Protein AF-A0A3E4Z765-F1 (afdb_monomer_lite)

Foldseek 3Di:
DDDPDDPVVQCPPPVSVVVVVVQQDDQDCVDQHVHGVPNPFDAAEEDDFQAEPPPDDAHKYFYALRYPPDPPSFTFIWGWDADPVQQKIKIWTQGPVGDIWIWMDRNPDIDDTD

pLDDT: mean 81.23, std 12.17, range [44.34, 96.38]

Organism: NCBI:txid310297

Radius of gyration: 22.15 Å; chains: 1; bounding box: 45×31×68 Å

Structure (mmCIF, N/CA/C/O backbone):
data_AF-A0A3E4Z765-F1
#
_entry.id   AF-A0A3E4Z765-F1
#
loop_
_atom_site.group_PDB
_atom_site.id
_atom_site.type_symbol
_atom_site.label_atom_id
_atom_site.label_alt_id
_atom_site.label_comp_id
_atom_site.label_asym_id
_atom_site.label_entity_id
_atom_site.label_seq_id
_atom_site.pdbx_PDB_ins_code
_atom_site.Cartn_x
_atom_site.Cartn_y
_atom_site.Cartn_z
_atom_site.occupancy
_atom_site.B_iso_or_equiv
_atom_site.auth_seq_id
_atom_site.auth_comp_id
_atom_site.auth_asym_id
_atom_site.auth_atom_id
_atom_site.pdbx_PDB_model_num
ATOM 1 N N . MET A 1 1 ? -18.850 20.534 51.566 1.00 44.34 1 MET A N 1
ATOM 2 C CA . MET A 1 1 ? -18.427 19.163 51.927 1.00 44.34 1 MET A CA 1
ATOM 3 C C . MET A 1 1 ? -18.594 18.290 50.689 1.00 44.34 1 MET A C 1
ATOM 5 O O . MET A 1 1 ? -19.724 18.056 50.288 1.00 44.34 1 MET A O 1
ATOM 9 N N . ILE A 1 2 ? -17.505 17.913 50.012 1.00 61.91 2 ILE A N 1
ATOM 10 C CA . ILE A 1 2 ? -17.570 17.021 48.843 1.00 61.91 2 ILE A CA 1
ATOM 11 C C . ILE A 1 2 ? -17.653 15.587 49.363 1.00 61.91 2 ILE A C 1
ATOM 13 O O . ILE A 1 2 ? -16.743 15.111 50.040 1.00 61.91 2 ILE A O 1
ATOM 17 N N . GLN A 1 3 ? -18.772 14.917 49.098 1.00 60.06 3 GLN A N 1
ATOM 18 C CA . GLN A 1 3 ? -18.910 13.495 49.386 1.00 60.06 3 GLN A CA 1
ATOM 19 C C . GLN A 1 3 ? -18.022 12.722 48.406 1.00 60.06 3 GLN A C 1
ATOM 21 O O . GLN A 1 3 ? -18.272 12.724 47.201 1.00 60.06 3 GLN A O 1
ATOM 26 N N . LYS A 1 4 ? -16.974 12.063 48.913 1.00 64.50 4 LYS A N 1
ATOM 27 C CA . LYS A 1 4 ? -16.186 11.101 48.133 1.00 64.50 4 LYS A CA 1
ATOM 28 C C . LYS A 1 4 ? -17.033 9.848 47.906 1.00 64.50 4 LYS A C 1
ATOM 30 O O . LYS A 1 4 ? -16.953 8.903 48.683 1.00 64.50 4 LYS A O 1
ATOM 35 N N . LYS A 1 5 ? -17.858 9.847 46.859 1.00 68.94 5 LYS A N 1
ATOM 36 C CA . LYS A 1 5 ? -18.389 8.595 46.303 1.00 68.94 5 LYS A CA 1
ATOM 37 C C . LYS A 1 5 ? -17.226 7.786 45.736 1.00 68.94 5 LYS A C 1
ATOM 39 O O . LYS A 1 5 ? -16.260 8.362 45.228 1.00 68.94 5 LYS A O 1
ATOM 44 N N . SER A 1 6 ? -17.294 6.464 45.843 1.00 76.12 6 SER A N 1
ATOM 45 C CA . SER A 1 6 ? -16.270 5.609 45.246 1.00 76.12 6 SER A CA 1
ATOM 46 C C . SER A 1 6 ? -16.321 5.709 43.717 1.00 76.12 6 SER A C 1
ATOM 48 O O . SER A 1 6 ? -17.377 5.965 43.134 1.00 76.12 6 SER A O 1
ATOM 50 N N . LEU A 1 7 ? -15.188 5.478 43.042 1.00 71.88 7 LEU A N 1
ATOM 51 C CA . LEU A 1 7 ? -15.124 5.503 41.574 1.00 71.88 7 LEU A CA 1
ATOM 52 C C . LEU A 1 7 ? -16.148 4.540 40.950 1.00 71.88 7 LEU A C 1
ATOM 54 O O . LEU A 1 7 ? -16.773 4.871 39.949 1.00 71.88 7 LEU A O 1
ATOM 58 N N . LYS A 1 8 ? -16.369 3.386 41.592 1.00 76.69 8 LYS A N 1
ATOM 59 C CA . LYS A 1 8 ? -17.338 2.363 41.182 1.00 76.69 8 LYS A CA 1
ATOM 60 C C . LYS A 1 8 ? -18.781 2.875 41.192 1.00 76.69 8 LYS A C 1
ATOM 62 O O . LYS A 1 8 ? -19.530 2.580 40.271 1.00 76.69 8 LYS A O 1
ATOM 67 N N . GLU A 1 9 ? -19.166 3.643 42.205 1.00 79.44 9 GLU A N 1
ATOM 68 C CA . GLU A 1 9 ? -20.511 4.228 42.296 1.00 79.44 9 GLU A CA 1
ATOM 69 C C . GLU A 1 9 ? -20.673 5.412 41.338 1.00 79.44 9 GLU A C 1
ATOM 71 O O . GLU A 1 9 ? -21.749 5.629 40.786 1.00 79.44 9 GLU A O 1
ATOM 76 N N . ALA A 1 10 ? -19.598 6.172 41.110 1.00 74.81 10 ALA A N 1
ATOM 77 C CA . ALA A 1 10 ? -19.609 7.303 40.191 1.00 74.81 10 ALA A CA 1
ATOM 78 C C . ALA A 1 10 ? -19.819 6.858 38.732 1.00 74.81 10 ALA A C 1
ATOM 80 O O . ALA A 1 10 ? -20.646 7.437 38.035 1.00 74.81 10 ALA A O 1
ATOM 81 N N . ILE A 1 11 ? -19.144 5.797 38.275 1.00 73.75 11 ILE A N 1
ATOM 82 C CA . ILE A 1 11 ? -19.276 5.302 36.889 1.00 73.75 11 ILE A CA 1
ATOM 83 C C . ILE A 1 11 ? -20.596 4.572 36.608 1.00 73.75 11 ILE A C 1
ATOM 85 O O . ILE A 1 11 ? -20.868 4.253 35.458 1.00 73.75 11 ILE A O 1
ATOM 89 N N . GLN A 1 12 ? -21.405 4.289 37.632 1.00 78.00 12 GLN A N 1
ATOM 90 C CA . GLN A 1 12 ? -22.739 3.699 37.478 1.00 78.00 12 GLN A CA 1
ATOM 91 C C . GLN A 1 12 ? -23.842 4.755 37.330 1.00 78.00 12 GLN A C 1
ATOM 93 O O . GLN A 1 12 ? -24.972 4.409 36.993 1.00 78.00 12 GLN A O 1
ATOM 98 N N . ASN A 1 13 ? -23.538 6.036 37.563 1.00 79.88 13 ASN A N 1
ATOM 99 C CA . ASN A 1 13 ? -24.498 7.113 37.357 1.00 79.88 13 ASN A CA 1
ATOM 100 C C . ASN A 1 13 ? -24.703 7.342 35.841 1.00 79.88 13 ASN A C 1
ATOM 102 O O . ASN A 1 13 ? -23.729 7.688 35.164 1.00 79.88 13 ASN A O 1
ATOM 106 N N . PRO A 1 14 ? -25.934 7.214 35.303 1.00 75.81 14 PRO A N 1
ATOM 107 C CA . PRO A 1 14 ? -26.228 7.434 33.884 1.00 75.81 14 PRO A CA 1
ATOM 108 C C . PRO A 1 14 ? -25.769 8.801 33.365 1.00 75.81 14 PRO A C 1
ATOM 110 O O . PRO A 1 14 ? -25.306 8.909 32.232 1.00 75.81 14 PRO A O 1
ATOM 113 N N . GLU A 1 15 ? -25.830 9.836 34.204 1.00 76.62 15 GLU A N 1
ATOM 114 C CA . GLU A 1 15 ? -25.364 11.180 33.853 1.00 76.62 15 GLU A CA 1
ATOM 115 C C . GLU A 1 15 ? -23.839 11.217 33.688 1.00 76.62 15 GLU A C 1
ATOM 117 O O . GLU A 1 15 ? -23.323 11.828 32.754 1.00 76.62 15 GLU A O 1
ATOM 122 N N . ILE A 1 16 ? -23.105 10.498 34.543 1.00 73.81 16 ILE A N 1
ATOM 123 C CA . ILE A 1 16 ? -21.643 10.389 34.453 1.00 73.81 16 ILE A CA 1
ATOM 124 C C . ILE A 1 16 ? -21.248 9.525 33.253 1.00 73.81 16 ILE A C 1
ATOM 126 O O . ILE A 1 16 ? -20.332 9.899 32.527 1.00 73.81 16 ILE A O 1
ATOM 130 N N . ILE A 1 17 ? -21.955 8.423 32.985 1.00 70.12 17 ILE A N 1
ATOM 131 C CA . ILE A 1 17 ? -21.739 7.588 31.791 1.00 70.12 17 ILE A CA 1
ATOM 132 C C . ILE A 1 17 ? -21.951 8.406 30.516 1.00 70.12 17 ILE A C 1
ATOM 134 O O . ILE A 1 17 ? -21.140 8.320 29.598 1.00 70.12 17 ILE A O 1
ATOM 138 N N . SER A 1 18 ? -22.999 9.230 30.464 1.00 67.19 18 SER A N 1
ATOM 139 C CA . SER A 1 18 ? -23.276 10.104 29.321 1.00 67.19 18 SER A CA 1
ATOM 140 C C . SER A 1 18 ? -22.145 11.112 29.086 1.00 67.19 18 SER A C 1
ATOM 142 O O . SER A 1 18 ? -21.718 11.318 27.950 1.00 67.19 18 SER A O 1
ATOM 144 N N . VAL A 1 19 ? -21.613 11.713 30.155 1.00 68.88 19 VAL A N 1
ATOM 145 C CA . VAL A 1 19 ? -20.477 12.647 30.074 1.00 68.88 19 VAL A CA 1
ATOM 146 C C . VAL A 1 19 ? -19.192 11.922 29.664 1.00 68.88 19 VAL A C 1
ATOM 148 O O . VAL A 1 19 ? -18.483 12.388 28.775 1.00 68.88 19 VAL A O 1
ATOM 151 N N . VAL A 1 20 ? -18.904 10.756 30.248 1.00 67.62 20 VAL A N 1
ATOM 152 C CA . VAL A 1 20 ? -17.723 9.943 29.914 1.00 67.62 20 VAL A CA 1
ATOM 153 C C . VAL A 1 20 ? -17.798 9.416 28.479 1.00 67.62 20 VAL A C 1
ATOM 155 O O . VAL A 1 20 ? -16.801 9.467 27.767 1.00 67.62 20 VAL A O 1
ATOM 158 N N . GLY A 1 21 ? -18.971 8.997 28.003 1.00 64.25 21 GLY A N 1
ATOM 159 C CA . GLY A 1 21 ? -19.196 8.604 26.610 1.00 64.25 21 GLY A CA 1
ATOM 160 C C . GLY A 1 21 ? -18.922 9.745 25.625 1.00 64.25 21 GLY A C 1
ATOM 161 O O . GLY A 1 21 ? -18.312 9.520 24.581 1.00 64.25 21 GLY A O 1
ATOM 162 N N . GLY A 1 22 ? -19.273 10.985 25.989 1.00 64.31 22 GLY A N 1
ATOM 163 C CA . GLY A 1 22 ? -18.888 12.184 25.235 1.00 64.31 22 GLY A CA 1
ATOM 164 C C . GLY A 1 22 ? -17.385 12.502 25.295 1.00 64.31 22 GLY A C 1
ATOM 165 O O . GLY A 1 22 ? -16.824 13.014 24.324 1.00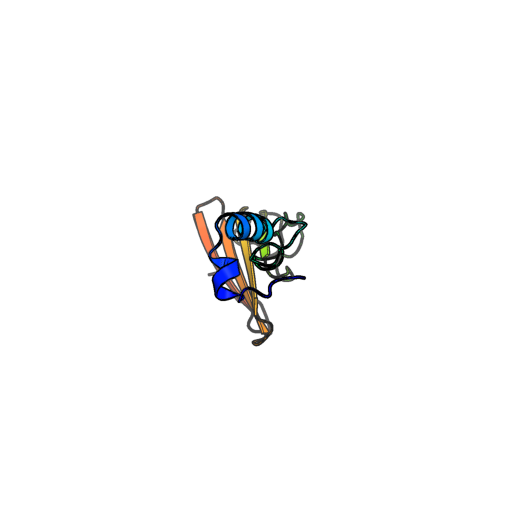 64.31 22 GLY A O 1
ATOM 166 N N . LEU A 1 23 ? -16.714 12.165 26.403 1.00 65.19 23 LEU A N 1
ATOM 167 C CA . LEU A 1 23 ? -15.271 12.357 26.605 1.00 65.19 23 LEU A CA 1
ATOM 168 C C . LEU A 1 23 ? -14.405 11.305 25.897 1.00 65.19 23 LEU A C 1
ATOM 170 O O . LEU A 1 23 ? -13.271 11.621 25.541 1.00 65.19 23 LEU A O 1
ATOM 174 N N . ILE A 1 24 ? -14.924 10.093 25.657 1.00 71.81 24 ILE A N 1
ATOM 175 C CA . ILE A 1 24 ? -14.203 9.016 24.951 1.00 71.81 24 ILE A CA 1
ATOM 176 C C . ILE A 1 24 ? -13.822 9.431 23.519 1.00 71.81 24 ILE A C 1
ATOM 178 O O . ILE A 1 24 ? -12.806 8.967 23.011 1.00 71.81 24 ILE A O 1
ATOM 182 N N . GLY A 1 25 ? -14.552 10.378 22.920 1.00 70.19 25 GLY A N 1
ATOM 183 C CA . GLY A 1 25 ? -14.146 11.099 21.715 1.00 70.19 25 GLY A CA 1
ATOM 184 C C . GLY A 1 25 ? -14.079 10.245 20.442 1.00 70.19 25 GLY A C 1
ATOM 185 O O . GLY A 1 25 ? -13.526 9.149 20.397 1.00 70.19 25 GLY A O 1
ATOM 186 N N . VAL A 1 26 ? -14.599 10.784 19.342 1.00 70.81 26 VAL A N 1
ATOM 187 C CA . VAL A 1 26 ? -14.354 10.216 18.011 1.00 70.81 26 VAL A CA 1
ATOM 188 C C . VAL A 1 26 ? -12.971 10.668 17.550 1.00 70.81 26 VAL A C 1
ATOM 190 O O . VAL A 1 26 ? -12.678 11.867 17.560 1.00 70.81 26 VAL A O 1
ATOM 193 N N . ALA A 1 27 ? -12.119 9.718 17.160 1.00 71.31 27 ALA A N 1
ATOM 194 C CA . ALA A 1 27 ? -10.837 10.048 16.552 1.00 71.31 27 ALA A CA 1
ATOM 195 C C . ALA A 1 27 ? -11.084 10.716 15.191 1.00 71.31 27 ALA A C 1
ATOM 197 O O . ALA A 1 27 ? -11.869 10.233 14.377 1.00 71.31 27 ALA A O 1
ATOM 198 N N . THR A 1 28 ? -10.418 11.838 14.949 1.00 69.31 28 THR A N 1
ATOM 199 C CA . THR A 1 28 ? -10.450 12.563 13.671 1.00 69.31 28 THR A CA 1
ATOM 200 C C . THR A 1 28 ? -9.021 12.757 13.182 1.00 69.31 28 THR A C 1
ATOM 202 O O . THR A 1 28 ? -8.070 12.510 13.922 1.00 69.31 28 THR A O 1
ATOM 205 N N . SER A 1 29 ? -8.836 13.278 11.968 1.00 66.06 29 SER A N 1
ATOM 206 C CA . SER A 1 29 ? -7.494 13.587 11.455 1.00 66.06 29 SER A CA 1
ATOM 207 C C . SER A 1 29 ? -6.721 14.613 12.296 1.00 66.06 29 SER A C 1
ATOM 209 O O . SER A 1 29 ? -5.513 14.737 12.131 1.00 66.06 29 SER A O 1
ATOM 211 N N . THR A 1 30 ? -7.388 15.362 13.180 1.00 72.19 30 THR A N 1
ATOM 212 C CA . THR A 1 30 ? -6.771 16.416 14.004 1.00 72.19 30 THR A CA 1
ATOM 213 C C . THR A 1 30 ? -6.891 16.174 15.510 1.00 72.19 30 THR A C 1
ATOM 215 O O . THR A 1 30 ? -6.340 16.948 16.289 1.00 72.19 30 THR A O 1
ATOM 218 N N . LYS A 1 31 ? -7.575 15.110 15.950 1.00 72.94 31 LYS A N 1
ATOM 219 C CA . LYS A 1 31 ? -7.854 14.855 17.371 1.00 72.94 31 LYS A CA 1
ATOM 220 C C . LYS A 1 31 ? -7.855 13.359 17.686 1.00 72.94 31 LYS A C 1
ATOM 222 O O . LYS A 1 31 ? -8.514 12.584 16.997 1.00 72.94 31 LYS A O 1
ATOM 227 N N . ASN A 1 32 ? -7.188 12.985 18.775 1.00 72.31 32 ASN A N 1
ATOM 228 C CA . ASN A 1 32 ? -7.243 11.633 19.336 1.00 72.31 32 ASN A CA 1
ATOM 229 C C . ASN A 1 32 ? -8.636 11.331 19.914 1.00 72.31 32 ASN A C 1
ATOM 231 O O . ASN A 1 32 ? -9.246 12.193 20.551 1.00 72.31 32 ASN A O 1
ATOM 235 N N . GLY A 1 33 ? -9.117 10.107 19.705 1.00 75.94 33 GLY A N 1
ATOM 236 C CA . GLY A 1 33 ? -10.305 9.564 20.369 1.00 75.94 33 GLY A CA 1
ATOM 237 C C . GLY A 1 33 ? -9.912 8.415 21.293 1.00 75.94 33 GLY A C 1
ATOM 238 O O . GLY A 1 33 ? -8.824 8.429 21.868 1.00 75.94 33 GLY A O 1
ATOM 239 N N . LEU A 1 34 ? -10.751 7.380 21.366 1.00 76.88 34 LEU A N 1
ATOM 240 C CA . LEU A 1 34 ? -10.407 6.127 22.055 1.00 76.88 34 LEU A CA 1
ATOM 241 C C . LEU A 1 34 ? -9.118 5.486 21.508 1.00 76.88 34 LEU A C 1
ATOM 243 O O . LEU A 1 34 ? -8.351 4.885 22.254 1.00 76.88 34 LEU A O 1
ATOM 247 N N . ALA A 1 35 ? -8.880 5.642 20.206 1.00 71.31 35 ALA A N 1
ATOM 248 C CA . ALA A 1 35 ? -7.612 5.344 19.558 1.00 71.31 35 ALA A CA 1
ATOM 249 C C . ALA A 1 35 ? -6.886 6.651 19.199 1.00 71.31 35 ALA A C 1
ATOM 251 O O . ALA A 1 35 ? -7.517 7.685 18.942 1.00 71.31 35 ALA A O 1
ATOM 252 N N . SER A 1 36 ? -5.551 6.601 19.157 1.00 70.12 36 SER A N 1
ATOM 253 C CA . SER A 1 36 ? -4.747 7.714 18.637 1.00 70.12 36 SER A CA 1
ATOM 254 C C . SER A 1 36 ? -5.177 8.044 17.205 1.00 70.12 36 SER A C 1
ATOM 256 O O . SER A 1 36 ? -5.476 7.140 16.424 1.00 70.12 36 SER A O 1
ATOM 258 N N . LYS A 1 37 ? -5.152 9.326 16.825 1.00 64.81 37 LYS A N 1
ATOM 259 C CA . LYS A 1 37 ? -5.326 9.740 15.420 1.00 64.81 37 LYS A CA 1
ATOM 260 C C . LYS A 1 37 ? -4.279 9.097 14.495 1.00 64.81 37 LYS A C 1
ATOM 262 O O . LYS A 1 37 ? -4.492 9.012 13.293 1.00 64.81 37 LYS A O 1
ATOM 267 N N . ASP A 1 38 ? -3.179 8.629 15.084 1.00 67.06 38 ASP A N 1
ATOM 268 C CA . ASP A 1 38 ? -2.058 7.964 14.423 1.00 67.06 38 ASP A CA 1
ATOM 269 C C . ASP A 1 38 ? -2.140 6.421 14.525 1.00 67.06 38 ASP A C 1
ATOM 271 O O . ASP A 1 38 ? -1.232 5.723 14.085 1.00 67.06 38 ASP A O 1
ATOM 275 N N . TRP A 1 39 ? -3.202 5.864 15.132 1.00 62.03 39 TRP A N 1
ATOM 276 C CA . TRP A 1 39 ? -3.336 4.421 15.409 1.00 62.03 39 TRP A CA 1
ATOM 277 C C . TRP A 1 39 ? -3.638 3.591 14.152 1.00 62.03 39 TRP A C 1
ATOM 279 O O . TRP A 1 39 ? -3.382 2.389 14.115 1.00 62.03 39 TRP A O 1
ATOM 289 N N . CYS A 1 40 ? -4.142 4.228 13.099 1.00 55.72 40 CYS A N 1
ATOM 290 C CA . CYS A 1 40 ? -4.315 3.619 11.789 1.00 55.72 40 CYS A CA 1
ATOM 291 C C . CYS A 1 40 ? -3.459 4.415 10.812 1.00 55.72 40 CYS A C 1
ATOM 293 O O . CYS A 1 40 ? -3.691 5.612 10.682 1.00 55.72 40 CYS A O 1
ATOM 295 N N . PHE A 1 41 ? -2.476 3.732 10.213 1.00 55.44 41 PHE A N 1
ATOM 296 C CA . PHE A 1 41 ? -1.579 4.132 9.120 1.00 55.44 41 PHE A CA 1
ATOM 297 C C . PHE A 1 41 ? -1.719 5.596 8.672 1.00 55.44 41 PHE A C 1
ATOM 299 O O . PHE A 1 41 ? -2.806 5.951 8.200 1.00 55.44 41 PHE A O 1
ATOM 306 N N . PRO A 1 42 ? -0.662 6.435 8.760 1.00 56.84 42 PRO A N 1
ATOM 307 C CA . PRO A 1 42 ? -0.743 7.828 8.331 1.00 56.84 42 PRO A CA 1
ATOM 308 C C . PRO A 1 42 ? -1.422 7.884 6.966 1.00 56.84 42 PRO A C 1
ATOM 310 O O . PRO A 1 42 ? -1.089 7.110 6.067 1.00 56.84 42 PRO A O 1
ATOM 313 N N . LYS A 1 43 ? -2.461 8.726 6.889 1.00 57.25 43 LYS A N 1
ATOM 314 C CA . LYS A 1 43 ? -3.367 8.886 5.749 1.00 57.25 43 LYS A CA 1
ATOM 315 C C . LYS A 1 43 ? -2.552 8.833 4.464 1.00 57.25 43 LYS A C 1
ATOM 317 O O . LYS A 1 43 ? -1.874 9.804 4.133 1.00 57.25 43 LYS A O 1
ATOM 322 N N . GLY A 1 44 ? -2.569 7.691 3.782 1.00 58.81 44 GLY A N 1
ATOM 323 C CA . GLY A 1 44 ? -1.725 7.561 2.614 1.00 58.81 44 GLY A CA 1
ATOM 324 C C . GLY A 1 44 ? -2.249 8.493 1.527 1.00 58.81 44 GLY A C 1
ATOM 325 O O . GLY A 1 44 ? -3.454 8.672 1.318 1.00 58.81 44 GLY A O 1
ATOM 326 N N . GLY A 1 45 ? -1.302 9.235 0.973 1.00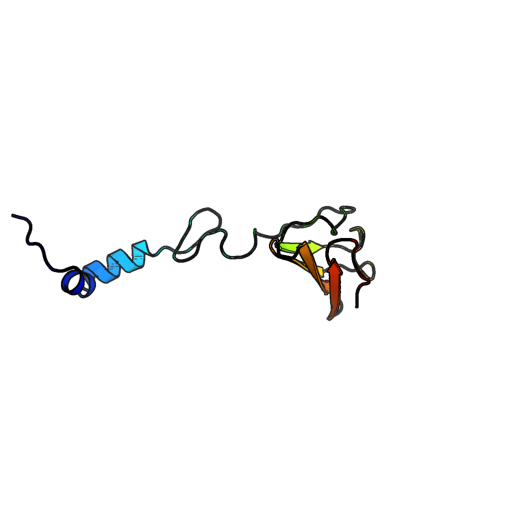 69.62 45 GLY A N 1
ATOM 327 C CA . GLY A 1 45 ? -1.559 10.276 -0.002 1.00 69.62 45 GLY A CA 1
ATOM 328 C C . GLY A 1 45 ? -1.679 9.701 -1.405 1.00 69.62 45 GLY A C 1
ATOM 329 O O . GLY A 1 45 ? -1.443 8.519 -1.658 1.00 69.62 45 GLY A O 1
ATOM 330 N N . THR A 1 46 ? -2.011 10.576 -2.346 1.00 76.62 46 THR A N 1
ATOM 331 C CA . THR A 1 46 ? -1.707 10.302 -3.751 1.00 76.62 46 THR A CA 1
ATOM 332 C C . THR A 1 46 ? -0.204 10.457 -3.941 1.00 76.62 46 THR A C 1
ATOM 334 O O . THR A 1 46 ? 0.366 11.459 -3.511 1.00 76.62 46 THR A O 1
ATOM 337 N N . 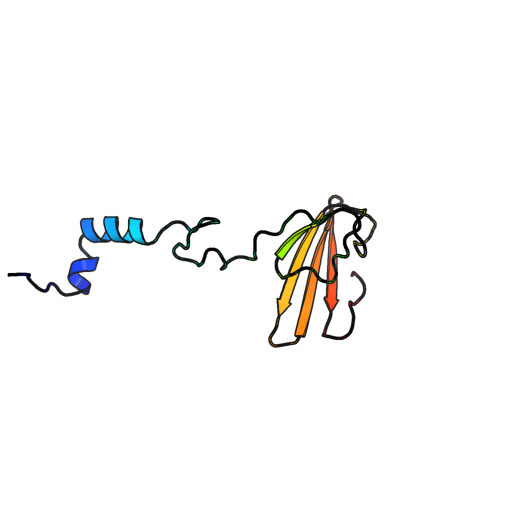VAL A 1 47 ? 0.433 9.460 -4.546 1.00 85.25 47 VAL A N 1
ATOM 338 C CA . VAL A 1 47 ? 1.854 9.521 -4.898 1.00 85.25 47 VAL A CA 1
ATOM 339 C C . VAL A 1 47 ? 1.987 10.345 -6.174 1.00 85.25 47 VAL A C 1
ATOM 341 O O . VAL A 1 47 ? 1.244 10.130 -7.134 1.00 85.25 47 VAL A O 1
ATOM 344 N N . SER A 1 48 ? 2.909 11.307 -6.187 1.00 86.25 48 SER A N 1
ATOM 345 C CA . SER A 1 48 ? 3.146 12.143 -7.367 1.00 86.25 48 SER A CA 1
ATOM 346 C C . SER A 1 48 ? 3.588 11.283 -8.556 1.00 86.25 48 SER A C 1
ATOM 348 O O . SER A 1 48 ? 4.298 10.301 -8.344 1.00 86.25 48 SER A O 1
ATOM 350 N N . PRO A 1 49 ? 3.228 11.622 -9.806 1.00 83.62 49 PRO A N 1
ATOM 351 C CA . PRO A 1 49 ? 3.744 10.918 -10.980 1.00 83.62 49 PRO A CA 1
ATOM 352 C C . PRO A 1 49 ? 5.277 10.870 -10.982 1.00 83.62 49 PRO A C 1
ATOM 354 O O . PRO A 1 49 ? 5.919 11.812 -10.520 1.00 83.62 49 PRO A O 1
ATOM 357 N N . SER A 1 50 ? 5.856 9.778 -11.484 1.00 86.19 50 SER A N 1
ATOM 358 C CA . SER A 1 50 ? 7.312 9.556 -11.557 1.00 86.19 50 SER A CA 1
ATOM 359 C C . SER A 1 50 ? 8.044 9.534 -10.212 1.00 86.19 50 SER A C 1
ATOM 361 O O . SER A 1 50 ? 9.267 9.517 -10.175 1.00 86.19 50 SER A O 1
ATOM 363 N N . GLN A 1 51 ? 7.322 9.509 -9.089 1.00 90.31 51 GLN A N 1
ATOM 364 C CA . GLN A 1 51 ? 7.923 9.239 -7.789 1.00 90.31 51 GLN A CA 1
ATOM 365 C C . GLN A 1 51 ? 8.147 7.731 -7.619 1.00 90.31 51 GLN A C 1
ATOM 367 O O . GLN A 1 51 ? 7.231 6.933 -7.850 1.00 90.31 51 GLN A O 1
ATOM 372 N N . THR A 1 52 ? 9.336 7.369 -7.138 1.00 90.69 52 THR A N 1
ATOM 373 C CA . THR A 1 52 ? 9.686 6.020 -6.682 1.00 90.69 52 THR A CA 1
ATOM 374 C C . THR A 1 52 ? 8.882 5.614 -5.453 1.00 90.69 52 THR A C 1
ATOM 376 O O . THR A 1 52 ? 8.860 6.320 -4.444 1.00 90.69 52 THR A O 1
ATOM 379 N N . ILE A 1 53 ? 8.246 4.442 -5.515 1.00 92.62 53 ILE A N 1
ATOM 380 C CA . ILE A 1 53 ? 7.411 3.932 -4.416 1.00 92.62 53 ILE A CA 1
ATOM 381 C C . ILE A 1 53 ? 8.190 3.158 -3.339 1.00 92.62 53 ILE A C 1
ATOM 383 O O . ILE A 1 53 ? 7.621 2.798 -2.313 1.00 92.62 53 ILE A O 1
ATOM 387 N N . ASP A 1 54 ? 9.467 2.852 -3.563 1.00 92.88 54 ASP A N 1
ATOM 388 C CA . ASP A 1 54 ? 10.285 1.973 -2.710 1.00 92.88 54 ASP A CA 1
ATOM 389 C C . ASP A 1 54 ? 10.546 2.551 -1.307 1.00 92.88 54 ASP A C 1
ATOM 391 O O . ASP A 1 54 ? 10.672 1.796 -0.336 1.00 92.88 54 ASP A O 1
ATOM 395 N N . ASP A 1 55 ? 10.584 3.881 -1.209 1.00 88.94 55 ASP A N 1
ATOM 396 C CA . ASP A 1 55 ? 10.931 4.623 0.007 1.00 88.94 55 ASP A CA 1
ATOM 397 C C . ASP A 1 55 ? 9.726 5.219 0.735 1.00 88.94 55 ASP A C 1
ATOM 399 O O . ASP A 1 55 ? 9.891 5.955 1.707 1.00 88.94 55 ASP A O 1
ATOM 403 N N . LEU A 1 56 ? 8.511 4.888 0.292 1.00 89.69 56 LEU A N 1
ATOM 404 C CA . LEU A 1 56 ? 7.294 5.316 0.968 1.00 89.69 56 LEU A CA 1
ATOM 405 C C . LEU A 1 56 ? 7.278 4.829 2.423 1.00 89.69 56 LEU A C 1
ATOM 407 O O . LEU A 1 56 ? 7.706 3.714 2.739 1.00 89.69 56 LEU A O 1
ATOM 411 N N . GLU A 1 57 ? 6.761 5.679 3.306 1.00 87.31 57 GLU A N 1
ATOM 412 C CA . GLU A 1 57 ? 6.510 5.329 4.700 1.00 87.31 57 GLU A CA 1
ATOM 413 C C . GLU A 1 57 ? 5.376 4.296 4.814 1.00 87.31 57 GLU A C 1
ATOM 415 O O . GLU A 1 57 ? 4.696 3.971 3.840 1.00 87.31 57 GLU A O 1
ATOM 420 N N . ALA A 1 58 ? 5.168 3.745 6.012 1.00 86.94 58 ALA A N 1
ATOM 421 C CA . ALA A 1 58 ? 4.060 2.824 6.238 1.00 86.94 58 ALA A CA 1
ATOM 422 C C . ALA A 1 58 ? 2.722 3.544 5.992 1.00 86.94 58 ALA A C 1
ATOM 424 O O . ALA A 1 58 ? 2.474 4.589 6.586 1.00 86.94 58 ALA A O 1
ATOM 425 N N . GLY A 1 59 ? 1.850 3.003 5.139 1.00 86.88 59 GLY A N 1
ATOM 426 C CA . GLY A 1 59 ? 0.688 3.747 4.649 1.00 86.88 59 GLY A CA 1
ATOM 427 C C . GLY A 1 59 ? -0.138 3.030 3.582 1.00 86.88 59 GLY A C 1
ATOM 428 O O . GLY A 1 59 ? 0.178 1.916 3.164 1.00 86.88 59 GLY A O 1
ATOM 429 N N . ILE A 1 60 ? -1.212 3.691 3.133 1.00 89.75 60 ILE A N 1
ATOM 430 C CA . ILE A 1 60 ? -2.109 3.217 2.062 1.00 89.75 60 ILE A CA 1
ATOM 431 C C . ILE A 1 60 ? -2.208 4.275 0.961 1.00 89.75 60 ILE A C 1
ATOM 433 O O . ILE A 1 60 ? -2.927 5.258 1.103 1.00 89.75 60 ILE A O 1
ATOM 437 N N . TYR A 1 61 ? -1.513 4.073 -0.146 1.00 90.81 61 TYR A N 1
ATOM 438 C CA . TYR A 1 61 ? -1.312 5.076 -1.182 1.00 90.81 61 TYR A CA 1
ATOM 439 C C . TYR A 1 61 ? -2.141 4.801 -2.435 1.00 90.81 61 TYR A C 1
ATOM 441 O O . TYR A 1 61 ? -2.269 3.653 -2.861 1.00 90.81 61 TYR A O 1
ATOM 449 N N . SER A 1 62 ? -2.618 5.865 -3.080 1.00 91.38 62 SER A N 1
ATOM 450 C CA . SER A 1 62 ? -3.050 5.801 -4.481 1.00 91.38 62 SER A CA 1
ATOM 451 C C . SER A 1 62 ? -1.830 5.987 -5.381 1.00 91.38 62 SER A C 1
ATOM 453 O O . SER A 1 62 ? -1.125 6.990 -5.257 1.00 91.38 62 SER A O 1
ATOM 455 N N . VAL A 1 63 ? -1.588 5.034 -6.280 1.00 93.50 63 VAL A N 1
ATOM 456 C CA . VAL A 1 63 ? -0.420 4.999 -7.178 1.00 93.50 63 VAL A CA 1
ATOM 457 C C . VAL A 1 63 ? -0.860 4.802 -8.624 1.00 93.50 63 VAL A C 1
ATOM 459 O O . VAL A 1 63 ? -1.878 4.160 -8.888 1.00 93.50 63 VAL A O 1
ATOM 462 N N . GLY A 1 64 ? -0.102 5.357 -9.565 1.00 91.31 64 GLY A N 1
ATOM 463 C CA . GLY A 1 64 ? -0.398 5.332 -10.993 1.00 91.31 64 GLY A CA 1
ATOM 464 C C . GLY A 1 64 ? 0.645 4.589 -11.823 1.00 91.31 64 GLY A C 1
ATOM 465 O O . GLY A 1 64 ? 1.760 4.321 -11.385 1.00 91.31 64 GLY A O 1
ATOM 466 N N . ALA A 1 65 ? 0.295 4.342 -13.085 1.00 88.69 65 ALA A N 1
ATOM 467 C CA . ALA A 1 65 ? 1.161 3.688 -14.070 1.00 88.69 65 ALA A CA 1
ATOM 468 C C . ALA A 1 65 ? 2.487 4.421 -14.334 1.00 88.69 65 ALA A C 1
ATOM 470 O O . ALA A 1 65 ? 3.443 3.809 -14.800 1.00 88.69 65 ALA A O 1
ATOM 471 N N . GLY A 1 66 ? 2.517 5.732 -14.079 1.00 86.25 66 GLY A N 1
ATOM 472 C CA . GLY A 1 66 ? 3.696 6.577 -14.244 1.00 86.25 66 GLY A CA 1
ATOM 473 C C . GLY A 1 66 ? 4.603 6.632 -13.017 1.00 86.25 66 GLY A C 1
ATOM 474 O O . GLY A 1 66 ? 5.549 7.407 -13.034 1.00 86.25 66 GLY A O 1
ATOM 475 N N . ASN A 1 67 ? 4.304 5.895 -11.944 1.00 92.31 67 ASN A N 1
ATOM 476 C CA . ASN A 1 67 ? 5.194 5.770 -10.793 1.00 92.31 67 ASN A CA 1
ATOM 477 C C . ASN A 1 67 ? 6.270 4.713 -11.044 1.00 92.31 67 ASN A C 1
ATOM 479 O O . ASN A 1 67 ? 5.982 3.635 -11.570 1.00 92.31 67 ASN A O 1
ATOM 483 N N . ASP A 1 68 ? 7.492 4.993 -10.600 1.00 92.44 68 ASP A N 1
ATOM 484 C CA . ASP A 1 68 ? 8.601 4.057 -10.754 1.00 92.44 68 ASP A CA 1
ATOM 485 C C . ASP A 1 68 ? 8.387 2.830 -9.864 1.00 92.44 68 ASP A C 1
ATOM 487 O O . ASP A 1 68 ? 7.905 2.940 -8.736 1.00 92.44 68 ASP A O 1
ATOM 491 N N . ASN A 1 69 ? 8.758 1.653 -10.373 1.00 93.12 69 ASN A N 1
ATOM 492 C CA . ASN A 1 69 ? 8.612 0.344 -9.720 1.00 93.12 69 ASN A CA 1
ATOM 493 C C . ASN A 1 69 ? 7.173 -0.118 -9.434 1.00 93.12 69 ASN A C 1
ATOM 495 O O . ASN A 1 69 ? 6.982 -1.138 -8.758 1.00 93.12 69 ASN A O 1
ATOM 499 N N . ILE A 1 70 ? 6.167 0.551 -10.004 1.00 92.06 70 ILE A N 1
ATOM 500 C CA . ILE A 1 70 ? 4.807 0.017 -10.050 1.00 92.06 70 ILE A CA 1
ATOM 501 C C . ILE A 1 70 ? 4.711 -1.113 -11.081 1.00 92.06 70 ILE A C 1
ATOM 503 O O . ILE A 1 70 ? 5.105 -0.945 -12.239 1.00 92.06 70 ILE A O 1
ATOM 507 N N . PRO A 1 71 ? 4.187 -2.289 -10.695 1.00 91.31 71 PRO A N 1
ATOM 508 C CA . PRO A 1 71 ? 4.134 -3.426 -11.594 1.00 91.31 71 PRO A CA 1
ATOM 509 C C . PRO A 1 71 ? 3.070 -3.236 -12.680 1.00 91.31 71 PRO A C 1
ATOM 511 O O . PRO A 1 71 ? 1.983 -2.702 -12.448 1.00 91.31 71 PRO A O 1
ATOM 514 N N . GLY A 1 72 ? 3.393 -3.708 -13.887 1.00 84.19 72 GLY A N 1
ATOM 515 C CA . GLY A 1 72 ? 2.458 -3.766 -15.013 1.00 84.19 72 GLY A CA 1
ATOM 516 C C . GLY A 1 72 ? 1.981 -2.409 -15.538 1.00 84.19 72 GLY A C 1
ATOM 517 O O . GLY A 1 72 ? 0.978 -2.384 -16.254 1.00 84.19 72 GLY A O 1
ATOM 518 N N . SER A 1 73 ? 2.653 -1.308 -15.166 1.00 81.50 73 SER A N 1
ATOM 519 C CA . SER A 1 73 ? 2.289 0.070 -15.535 1.00 81.50 73 SER A CA 1
ATOM 520 C C . SER A 1 73 ? 0.786 0.317 -15.362 1.00 81.50 73 SER A C 1
ATOM 522 O O . SER A 1 73 ? 0.089 0.739 -16.285 1.00 81.50 73 SER A O 1
ATOM 524 N N . SER A 1 74 ? 0.268 -0.027 -14.182 1.00 88.69 74 SER A N 1
ATOM 525 C CA . SER A 1 74 ? -1.153 0.060 -13.843 1.00 88.69 74 SER A CA 1
ATOM 526 C C . SER A 1 74 ? -1.395 1.075 -12.726 1.00 88.69 74 SER A C 1
ATOM 528 O O . SER A 1 74 ? -0.477 1.478 -12.023 1.00 88.69 74 SER A O 1
ATOM 530 N N . THR A 1 75 ? -2.645 1.501 -12.565 1.00 93.38 75 THR A N 1
ATOM 531 C CA . THR A 1 75 ? -3.074 2.346 -11.437 1.00 93.38 75 THR A CA 1
ATOM 532 C C . THR A 1 75 ? -3.707 1.460 -10.374 1.00 93.38 75 THR A C 1
ATOM 534 O O . THR A 1 75 ? -4.292 0.428 -10.705 1.00 93.38 75 THR A O 1
ATOM 537 N N . GLY A 1 76 ? -3.612 1.838 -9.103 1.00 93.50 76 GLY A N 1
ATOM 538 C CA . GLY A 1 76 ? -4.223 1.067 -8.030 1.00 93.50 76 GLY A CA 1
ATOM 539 C C . GLY A 1 76 ? -3.932 1.600 -6.637 1.00 93.50 76 GLY A C 1
ATOM 540 O O . GLY A 1 76 ? -3.537 2.753 -6.455 1.00 93.50 76 GLY A O 1
ATOM 541 N N . VAL A 1 77 ? -4.128 0.725 -5.654 1.00 93.62 77 VAL A N 1
ATOM 542 C CA . VAL A 1 77 ? -3.875 0.997 -4.237 1.00 93.62 77 VAL A CA 1
ATOM 543 C C . VAL A 1 77 ? -2.659 0.204 -3.776 1.00 93.62 77 VAL A C 1
ATOM 545 O O . VAL A 1 77 ? -2.592 -1.013 -3.961 1.00 93.62 77 VAL A O 1
ATOM 548 N N . LEU A 1 78 ? -1.709 0.891 -3.149 1.00 94.25 78 LEU A N 1
ATOM 549 C CA . LEU A 1 78 ? -0.495 0.324 -2.579 1.00 94.25 78 LEU A CA 1
ATOM 550 C C . LEU A 1 78 ? -0.544 0.396 -1.052 1.00 94.25 78 LEU A C 1
ATOM 552 O O . LEU A 1 78 ? -0.607 1.474 -0.473 1.00 94.25 78 LEU A O 1
ATOM 556 N N . PHE A 1 79 ? -0.445 -0.750 -0.395 1.00 93.12 79 PHE A N 1
ATOM 557 C CA . PHE A 1 79 ? -0.224 -0.841 1.043 1.00 93.12 79 PHE A CA 1
ATOM 558 C C . PHE A 1 79 ? 1.267 -0.998 1.295 1.00 93.12 79 PHE A C 1
ATOM 560 O O . PHE A 1 79 ? 1.884 -1.889 0.712 1.00 93.12 79 PHE A O 1
ATOM 567 N N . VAL A 1 80 ? 1.817 -0.173 2.176 1.00 92.38 80 VAL A N 1
ATOM 568 C CA . VAL A 1 80 ? 3.206 -0.232 2.625 1.00 92.38 80 VAL A CA 1
ATOM 569 C C . VAL A 1 80 ? 3.196 -0.547 4.114 1.00 92.38 80 VAL A C 1
ATOM 571 O O . VAL A 1 80 ? 2.669 0.234 4.903 1.00 92.38 80 VAL A O 1
ATOM 574 N N . ASP A 1 81 ? 3.794 -1.667 4.505 1.00 89.31 81 ASP A N 1
ATOM 575 C CA . ASP A 1 81 ? 4.081 -1.947 5.910 1.00 89.31 81 ASP A CA 1
ATOM 576 C C . ASP A 1 81 ? 5.580 -1.893 6.151 1.00 89.31 81 ASP A C 1
ATOM 578 O O . ASP A 1 81 ? 6.377 -2.397 5.355 1.00 89.31 81 ASP A O 1
ATOM 582 N N . ILE A 1 82 ? 5.958 -1.342 7.298 1.00 85.31 82 ILE A N 1
ATOM 583 C CA . ILE A 1 82 ? 7.343 -1.293 7.752 1.00 85.31 82 ILE A CA 1
ATOM 584 C C . ILE A 1 82 ? 7.385 -1.897 9.148 1.00 85.31 82 ILE A C 1
ATOM 586 O O . ILE A 1 82 ? 6.685 -1.434 10.048 1.00 85.31 82 ILE A O 1
ATOM 590 N N . ASN A 1 83 ? 8.220 -2.917 9.340 1.00 79.75 83 ASN A N 1
ATOM 591 C CA . ASN A 1 83 ? 8.526 -3.422 10.668 1.00 79.75 83 ASN A CA 1
ATOM 592 C C . ASN A 1 83 ? 9.939 -2.996 11.059 1.00 79.75 83 ASN A C 1
ATOM 594 O O . ASN A 1 83 ? 10.930 -3.593 10.639 1.00 79.75 83 ASN A O 1
ATOM 598 N N . LEU A 1 84 ? 10.014 -1.960 11.892 1.00 69.50 84 LEU A N 1
ATOM 599 C CA . LEU A 1 84 ? 11.280 -1.390 12.348 1.00 69.50 84 LEU A CA 1
ATOM 600 C C . LEU A 1 84 ? 12.090 -2.357 13.226 1.00 69.50 84 LEU A C 1
ATOM 602 O O . LEU A 1 84 ? 13.308 -2.231 13.278 1.00 69.50 84 LEU A O 1
ATOM 606 N N . ALA A 1 85 ? 11.450 -3.337 13.875 1.00 75.00 85 ALA A N 1
ATOM 607 C CA . ALA A 1 85 ? 12.139 -4.294 14.743 1.00 75.00 85 ALA A CA 1
ATOM 608 C C . ALA A 1 85 ? 12.938 -5.347 13.957 1.00 75.00 85 ALA A C 1
ATOM 610 O O . ALA A 1 85 ? 13.960 -5.826 14.437 1.00 75.00 85 ALA A O 1
ATOM 611 N N . TYR A 1 86 ? 12.485 -5.695 12.750 1.00 72.81 86 TYR A N 1
ATOM 612 C CA . TYR A 1 86 ? 13.094 -6.746 11.923 1.00 72.81 86 TYR A CA 1
ATOM 613 C C . TYR A 1 86 ? 13.652 -6.224 10.593 1.00 72.81 86 TYR A C 1
ATOM 615 O O . TYR A 1 86 ? 14.093 -7.011 9.760 1.00 72.81 86 TYR A O 1
ATOM 623 N N . GLY A 1 87 ? 13.607 -4.907 10.370 1.00 78.81 87 GLY A N 1
ATOM 624 C CA . GLY A 1 87 ? 14.178 -4.261 9.188 1.00 78.81 87 GLY A CA 1
ATOM 625 C C . GLY A 1 87 ? 13.510 -4.635 7.863 1.00 78.81 87 GLY A C 1
ATOM 626 O O . GLY A 1 87 ? 14.086 -4.364 6.811 1.00 78.81 87 GLY A O 1
ATOM 627 N N . TYR A 1 88 ? 12.319 -5.245 7.886 1.00 86.50 88 TYR A N 1
ATOM 628 C CA . TYR A 1 88 ? 11.609 -5.606 6.664 1.00 86.50 88 TYR A CA 1
ATOM 629 C C . TYR A 1 88 ? 10.555 -4.566 6.275 1.00 86.50 88 TYR A C 1
ATOM 631 O O . TYR A 1 88 ? 9.882 -3.967 7.121 1.00 86.50 88 TYR A O 1
ATOM 639 N N . ARG A 1 89 ? 10.381 -4.398 4.964 1.00 92.06 89 ARG A N 1
ATOM 640 C CA . ARG A 1 89 ? 9.299 -3.634 4.338 1.00 92.06 89 ARG A CA 1
ATOM 641 C C . ARG A 1 89 ? 8.478 -4.559 3.454 1.00 92.06 89 ARG A C 1
ATOM 643 O O . ARG A 1 89 ? 9.029 -5.417 2.766 1.00 92.06 89 ARG A O 1
ATOM 650 N N . ILE A 1 90 ? 7.164 -4.388 3.462 1.00 94.31 90 ILE A N 1
ATOM 651 C CA . ILE A 1 90 ? 6.237 -5.155 2.629 1.00 94.31 90 ILE A CA 1
ATOM 652 C C . ILE A 1 90 ? 5.416 -4.178 1.813 1.00 94.31 90 ILE A C 1
ATOM 654 O O . ILE A 1 90 ? 4.932 -3.176 2.334 1.00 94.31 90 ILE A O 1
ATOM 658 N N . GLN A 1 91 ? 5.230 -4.503 0.540 1.00 95.56 91 GLN A N 1
ATOM 659 C CA . GLN A 1 91 ? 4.317 -3.790 -0.327 1.00 95.56 91 GLN A CA 1
ATOM 660 C C . GLN A 1 91 ? 3.296 -4.738 -0.925 1.00 95.56 91 GLN A C 1
ATOM 662 O O . GLN A 1 91 ? 3.657 -5.770 -1.484 1.00 95.56 91 GLN A O 1
ATOM 667 N N . ARG A 1 92 ? 2.018 -4.376 -0.816 1.00 96.00 92 ARG A N 1
ATOM 668 C CA . ARG A 1 92 ? 0.906 -5.076 -1.468 1.00 96.00 92 ARG A CA 1
ATOM 669 C C . ARG A 1 92 ? 0.210 -4.110 -2.403 1.00 96.00 92 ARG A C 1
ATOM 671 O O . ARG A 1 92 ? -0.258 -3.066 -1.958 1.00 96.00 92 ARG A O 1
ATOM 678 N N . PHE A 1 93 ? 0.118 -4.470 -3.668 1.00 96.38 93 PHE A N 1
ATOM 679 C CA . PHE A 1 93 ? -0.505 -3.664 -4.698 1.00 96.38 93 PHE A CA 1
ATOM 680 C C . PHE A 1 93 ? -1.763 -4.352 -5.215 1.00 96.38 93 PHE A C 1
ATOM 682 O O . PHE A 1 93 ? -1.744 -5.539 -5.537 1.00 96.38 93 PHE A O 1
ATOM 689 N N . TYR A 1 94 ? -2.848 -3.591 -5.277 1.00 95.50 94 TYR A N 1
ATOM 690 C CA . TYR A 1 94 ? -4.113 -3.996 -5.871 1.00 95.50 94 TYR A CA 1
ATOM 691 C C . TYR A 1 94 ? -4.388 -3.057 -7.033 1.00 95.50 94 TYR A C 1
ATOM 693 O O . TYR A 1 94 ? -4.632 -1.867 -6.816 1.00 95.50 94 TYR A O 1
ATOM 701 N N . ASP A 1 95 ? -4.302 -3.571 -8.253 1.00 94.06 95 ASP A N 1
ATOM 702 C CA . ASP A 1 95 ? -4.492 -2.754 -9.444 1.00 94.06 95 ASP A CA 1
ATOM 703 C C . ASP A 1 95 ? -5.973 -2.640 -9.838 1.00 94.06 95 ASP A C 1
ATOM 705 O O . ASP A 1 95 ? -6.835 -3.397 -9.385 1.00 94.06 95 ASP A O 1
ATOM 709 N N . THR A 1 96 ? -6.288 -1.686 -10.712 1.00 91.38 96 THR A N 1
ATOM 710 C CA . THR A 1 96 ? -7.653 -1.481 -11.224 1.00 91.38 96 THR A CA 1
ATOM 711 C C . THR A 1 96 ? -8.146 -2.593 -12.156 1.00 91.38 96 THR A C 1
ATOM 713 O O . THR A 1 96 ? -9.316 -2.589 -12.533 1.00 91.38 96 THR A O 1
ATOM 716 N N . LYS A 1 97 ? -7.285 -3.546 -12.530 1.00 90.12 97 LYS A N 1
ATOM 717 C CA . LYS A 1 97 ? -7.610 -4.708 -13.371 1.00 90.12 97 LYS A CA 1
ATOM 718 C C . LYS A 1 97 ? -7.932 -5.952 -12.532 1.00 90.12 97 LYS A C 1
ATOM 720 O O . LYS A 1 97 ? -8.283 -6.983 -13.097 1.00 90.12 97 LYS A O 1
ATOM 725 N N . GLY A 1 98 ? -7.836 -5.858 -11.203 1.00 88.62 98 GLY A N 1
ATOM 726 C CA . GLY A 1 98 ? -8.100 -6.952 -10.269 1.00 88.62 98 GLY A CA 1
ATOM 727 C C . GLY A 1 98 ? -6.876 -7.810 -9.938 1.00 88.62 98 GLY A C 1
ATOM 728 O O . GLY A 1 98 ? -7.019 -8.811 -9.237 1.00 88.62 98 GLY A O 1
ATOM 729 N N . ASN A 1 99 ? -5.679 -7.436 -10.397 1.00 91.94 99 ASN A N 1
AT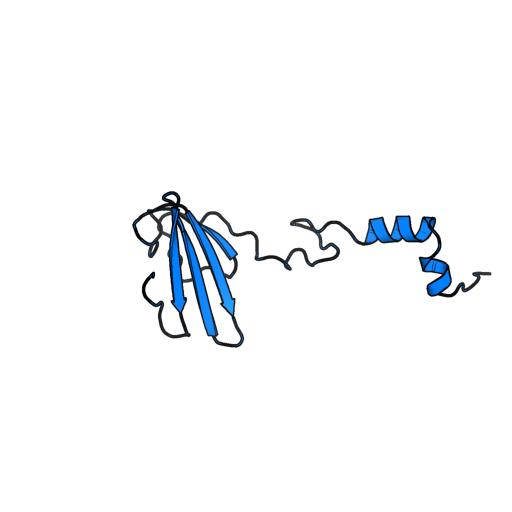OM 730 C CA . ASN A 1 99 ? -4.446 -8.110 -10.012 1.00 91.94 99 ASN A CA 1
ATOM 731 C C . ASN A 1 99 ? -4.059 -7.727 -8.585 1.00 91.94 99 ASN A C 1
ATOM 733 O O . ASN A 1 99 ? -4.142 -6.566 -8.176 1.00 91.94 99 ASN A O 1
ATOM 737 N N . LYS A 1 100 ? -3.565 -8.719 -7.848 1.00 95.25 100 LYS A N 1
ATOM 738 C CA . LYS A 1 100 ? -2.994 -8.549 -6.518 1.00 95.25 100 LYS A CA 1
ATOM 739 C C . LYS A 1 100 ? -1.550 -9.008 -6.559 1.00 95.25 100 LYS A C 1
ATOM 741 O O . LYS A 1 100 ? -1.298 -10.175 -6.834 1.00 95.25 100 LYS A O 1
ATOM 746 N N . LEU A 1 101 ? -0.639 -8.096 -6.255 1.00 96.38 101 LEU A N 1
ATOM 747 C CA . LEU A 1 101 ? 0.795 -8.347 -6.277 1.00 96.38 101 LEU A CA 1
ATOM 748 C C . LEU A 1 101 ? 1.406 -7.997 -4.925 1.00 96.38 101 LEU A C 1
ATOM 750 O O . LEU A 1 101 ? 0.961 -7.071 -4.243 1.00 96.38 101 LEU A O 1
ATOM 754 N N . VAL A 1 102 ? 2.438 -8.727 -4.525 1.00 96.31 102 VAL A N 1
ATOM 755 C CA . VAL A 1 102 ? 3.183 -8.475 -3.292 1.00 96.31 102 VAL A CA 1
ATOM 756 C C . VAL A 1 102 ? 4.681 -8.511 -3.552 1.00 96.31 102 VAL A C 1
ATOM 758 O O . VAL A 1 102 ? 5.170 -9.279 -4.374 1.00 96.31 102 VAL A O 1
ATOM 761 N N . ARG A 1 103 ? 5.428 -7.679 -2.832 1.00 95.81 103 ARG A N 1
ATOM 762 C CA . ARG A 1 103 ? 6.882 -7.797 -2.726 1.00 95.81 103 ARG A CA 1
ATOM 763 C C . ARG A 1 103 ? 7.343 -7.491 -1.311 1.00 95.81 103 ARG A C 1
ATOM 765 O O . ARG A 1 103 ? 6.656 -6.813 -0.544 1.00 95.81 103 ARG A O 1
ATOM 772 N N . ILE A 1 104 ? 8.517 -8.003 -0.972 1.00 94.81 104 ILE A N 1
ATOM 773 C CA . ILE A 1 104 ? 9.133 -7.860 0.346 1.00 94.81 104 ILE A CA 1
ATOM 774 C C . ILE A 1 104 ? 10.566 -7.371 0.1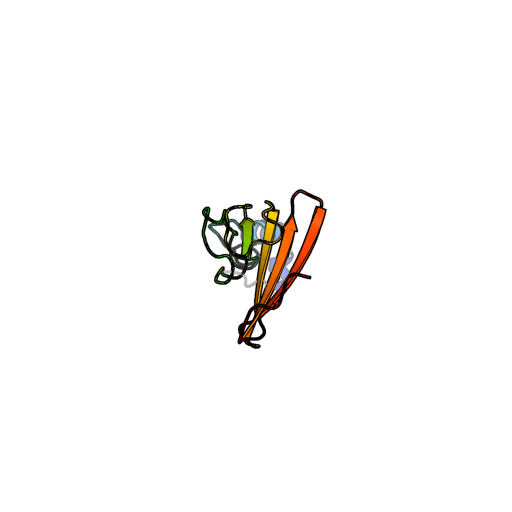55 1.00 94.81 104 ILE A C 1
ATOM 776 O O . ILE A 1 104 ? 11.252 -7.798 -0.773 1.00 94.81 104 ILE A O 1
ATOM 780 N N . ASN A 1 105 ? 11.012 -6.487 1.039 1.00 94.19 105 ASN A N 1
ATOM 781 C CA . ASN A 1 105 ? 12.409 -6.126 1.223 1.00 94.19 105 ASN A CA 1
ATOM 782 C C . ASN A 1 105 ? 12.814 -6.539 2.638 1.00 94.19 105 ASN A C 1
ATOM 784 O O . ASN A 1 105 ? 12.236 -6.046 3.602 1.00 94.19 105 ASN A O 1
ATOM 788 N N . SER A 1 106 ? 13.775 -7.453 2.767 1.00 87.06 106 SER A N 1
ATOM 789 C CA . SER A 1 106 ? 14.271 -7.968 4.052 1.00 87.06 106 SER A CA 1
ATOM 790 C C . SER A 1 106 ? 15.549 -7.264 4.535 1.00 87.06 106 SER A C 1
ATOM 792 O O . SER A 1 106 ? 16.364 -7.880 5.216 1.00 87.06 106 SER A O 1
ATOM 794 N N . GLY A 1 107 ? 15.757 -6.002 4.143 1.00 78.25 107 GLY A N 1
ATOM 795 C CA . GLY A 1 107 ? 16.842 -5.140 4.626 1.00 78.25 107 GLY A CA 1
ATOM 796 C C . GLY A 1 107 ? 17.979 -4.874 3.632 1.00 78.25 107 GLY A C 1
ATOM 797 O O . GLY A 1 107 ? 18.898 -4.133 3.964 1.00 78.25 107 GLY A O 1
ATOM 798 N N . SER A 1 108 ? 17.939 -5.444 2.425 1.00 80.94 108 SER A N 1
ATOM 799 C CA . SER A 1 108 ? 19.021 -5.315 1.430 1.00 80.94 108 SER A CA 1
ATOM 800 C C . SER A 1 108 ? 18.543 -4.918 0.033 1.00 80.94 108 SER A C 1
ATOM 802 O O . SER A 1 108 ? 19.195 -4.106 -0.619 1.00 80.94 108 SER A O 1
ATOM 804 N N . ALA A 1 109 ? 17.408 -5.444 -0.432 1.00 89.75 109 ALA A N 1
ATOM 805 C CA . ALA A 1 109 ? 16.801 -5.076 -1.711 1.00 89.75 109 ALA A CA 1
ATOM 806 C C . ALA A 1 109 ? 15.326 -5.494 -1.768 1.00 89.75 109 ALA A C 1
ATOM 808 O O . ALA A 1 109 ? 14.899 -6.411 -1.062 1.00 89.75 109 ALA A O 1
ATOM 809 N N . TRP A 1 110 ? 14.549 -4.851 -2.642 1.00 95.00 110 TRP A N 1
ATOM 810 C CA . TRP A 1 110 ? 13.198 -5.302 -2.967 1.00 95.00 110 TRP A CA 1
ATOM 811 C C . TRP A 1 110 ? 13.239 -6.588 -3.795 1.00 95.00 110 TRP A C 1
ATOM 813 O O . TRP A 1 110 ? 13.884 -6.653 -4.841 1.00 95.00 110 TRP A O 1
ATOM 823 N N . GLY A 1 111 ? 12.503 -7.603 -3.345 1.00 94.50 111 GLY A N 1
ATOM 824 C CA . GLY A 1 111 ? 12.178 -8.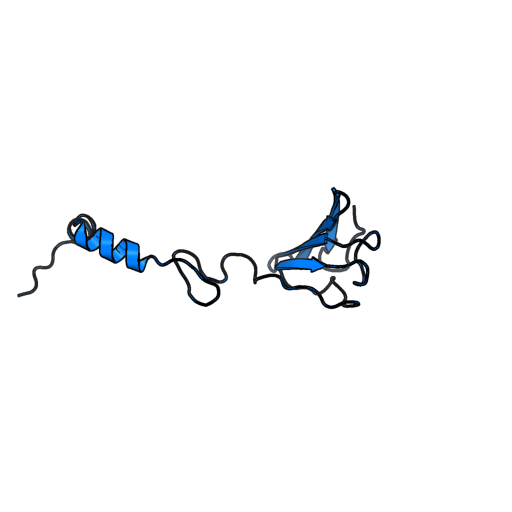762 -4.165 1.00 94.50 111 GLY A CA 1
ATOM 825 C C . GLY A 1 111 ? 11.294 -8.387 -5.357 1.00 94.50 111 GLY A C 1
ATOM 826 O O . GLY A 1 111 ? 10.709 -7.301 -5.421 1.00 94.50 111 GLY A O 1
ATOM 827 N N . ARG A 1 112 ? 11.178 -9.314 -6.311 1.00 94.19 112 ARG A N 1
ATOM 828 C CA . ARG A 1 112 ? 10.250 -9.169 -7.440 1.00 94.19 112 ARG A CA 1
ATOM 829 C C . ARG A 1 112 ? 8.803 -9.149 -6.949 1.00 94.19 112 ARG A C 1
ATOM 831 O O . ARG A 1 112 ? 8.480 -9.775 -5.943 1.00 94.19 112 ARG A O 1
ATOM 838 N N . TRP A 1 113 ? 7.950 -8.459 -7.699 1.00 95.88 113 TRP A N 1
ATOM 839 C CA . TRP A 1 113 ? 6.504 -8.570 -7.548 1.00 95.88 113 TRP A CA 1
ATOM 840 C C . TRP A 1 113 ? 6.055 -9.987 -7.911 1.00 95.88 113 TRP A C 1
ATOM 842 O O . TRP A 1 113 ? 6.412 -10.482 -8.984 1.00 95.88 113 TRP A O 1
ATOM 852 N N . VAL A 1 114 ? 5.303 -10.614 -7.008 1.00 93.81 114 VAL A N 1
ATOM 853 C CA . VAL A 1 114 ? 4.672 -11.931 -7.180 1.00 93.81 114 VAL A CA 1
ATOM 854 C C . VAL A 1 114 ? 3.174 -11.858 -6.958 1.00 93.81 114 VAL A C 1
ATOM 856 O O . VAL A 1 114 ? 2.738 -10.965 -6.192 1.00 93.81 114 VAL A O 1
#

Sequence (114 aa):
MIQKKSLKEAIQNPEIISVVGGLIGVATSTKNGLASKDWCFPKGGTVSPSQTIDDLEAGIYSVGAGNDNIPGSSTGVLFVDINLAYGYRIQRFYDTKGNKLVRINSGSAWGRWV

Secondary structure (DSSP, 8-state):
------HHHHTTSHHHHHHHHHHS---BTTB--SS-TTSS-----BPPTT-BSTTPPSEEEEE-TTSBT-GGG--EEEEEEEETTTTEEEEEEEETTS-EEEEEE-SS-BPPP-